Protein AF-A0AAW2IIY5-F1 (afdb_monomer)

Mean predicted aligned error: 4.54 Å

InterPro domains:
  IPR003511 HORMA domain [PS50815] (1-53)
  IPR036570 HORMA domain superfamily [G3DSA:3.30.900.10] (7-53)
  IPR036570 HORMA domain superfamily [SSF56019] (7-52)
  IPR045091 Mad2-like [PTHR11842] (10-53)

Nearest PDB structures (foldseek):
  5khu-assembly1_T  TM=7.624E-01  e=5.736E-04  Homo sapiens
  6kto-assembly1_B  TM=9.263E-01  e=5.555E-03  Homo sapiens
  6bi7-assembly1_A  TM=8.800E-01  e=5.555E-03  Homo sapiens
  3abd-assembly1_A  TM=8.791E-01  e=6.919E-03  Homo sapiens
  6wwa-assembly1_B  TM=9.035E-01  e=8.620E-03  Homo sapiens

Organism: Sesamum radiatum (NCBI:txid300843)

Structure (mmCIF, N/CA/C/O backbone):
data_AF-A0AAW2IIY5-F1
#
_entry.id   AF-A0AAW2IIY5-F1
#
loop_
_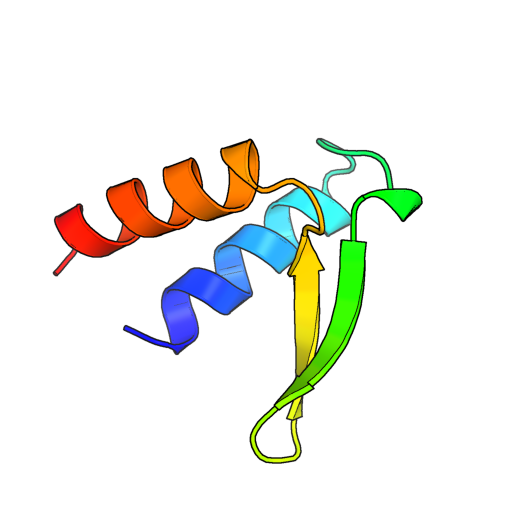atom_site.group_PDB
_atom_site.id
_atom_site.type_symbol
_atom_site.label_atom_id
_atom_site.label_alt_id
_atom_site.label_comp_id
_atom_site.label_asym_id
_atom_site.label_entity_id
_atom_site.label_seq_id
_atom_site.pdbx_PDB_ins_code
_atom_site.Cartn_x
_atom_site.Cartn_y
_atom_site.Cartn_z
_atom_site.occupancy
_atom_site.B_iso_or_equiv
_atom_site.auth_seq_id
_atom_site.auth_comp_id
_atom_site.auth_asym_id
_atom_site.auth_atom_id
_atom_site.pdbx_PDB_model_num
ATOM 1 N N . MET A 1 1 ? -6.836 12.779 9.086 1.00 57.53 1 MET A N 1
ATOM 2 C CA . MET A 1 1 ? -5.835 11.856 8.488 1.00 57.53 1 MET A CA 1
ATOM 3 C C . MET A 1 1 ? -6.385 10.537 7.894 1.00 57.53 1 MET A C 1
ATOM 5 O O . MET A 1 1 ? -5.781 9.998 6.974 1.00 57.53 1 MET A O 1
ATOM 9 N N . LEU A 1 2 ? -7.519 9.976 8.355 1.00 56.41 2 LEU A N 1
ATOM 10 C CA . LEU A 1 2 ? -8.111 8.744 7.774 1.00 56.41 2 LEU A CA 1
ATOM 11 C C . LEU A 1 2 ? -8.911 8.964 6.473 1.00 56.41 2 LEU A C 1
ATOM 13 O O . LEU A 1 2 ? -9.055 8.029 5.694 1.00 56.41 2 LEU A O 1
ATOM 17 N N . ILE A 1 3 ? -9.421 10.174 6.229 1.00 60.06 3 ILE A N 1
ATOM 18 C CA . ILE A 1 3 ? -10.272 10.485 5.064 1.00 60.06 3 ILE A CA 1
ATOM 19 C C . ILE A 1 3 ? -9.432 10.691 3.791 1.00 60.06 3 ILE A C 1
ATOM 21 O O . ILE A 1 3 ? -9.761 10.121 2.756 1.00 60.06 3 ILE A O 1
ATOM 25 N N . GLY A 1 4 ? -8.299 11.401 3.880 1.00 65.25 4 GLY A N 1
ATOM 26 C CA . GLY A 1 4 ? -7.425 11.660 2.723 1.00 65.25 4 GLY A CA 1
ATOM 27 C C . GLY A 1 4 ? -6.865 10.388 2.076 1.00 65.25 4 GLY A C 1
ATOM 28 O O . GLY A 1 4 ? -6.864 10.259 0.857 1.00 65.25 4 GLY A O 1
ATOM 29 N N . ARG A 1 5 ? -6.499 9.383 2.884 1.00 65.44 5 ARG A N 1
ATOM 30 C CA . ARG A 1 5 ? -5.980 8.101 2.374 1.00 65.44 5 ARG A CA 1
ATOM 31 C C . ARG A 1 5 ? -7.022 7.291 1.594 1.00 65.44 5 ARG A C 1
ATOM 33 O O . ARG A 1 5 ? -6.682 6.676 0.590 1.00 65.44 5 ARG A O 1
ATOM 40 N N . LYS A 1 6 ? -8.295 7.328 2.009 1.00 68.75 6 LYS A N 1
ATOM 41 C CA . LYS A 1 6 ? -9.398 6.665 1.280 1.00 68.75 6 LYS A CA 1
ATOM 42 C C . LYS A 1 6 ? -9.603 7.271 -0.107 1.00 68.75 6 LYS A C 1
ATOM 44 O O . LYS A 1 6 ? -9.908 6.556 -1.062 1.00 68.75 6 LYS A O 1
ATOM 49 N N . PHE A 1 7 ? -9.448 8.590 -0.197 1.00 79.44 7 PHE A N 1
ATOM 50 C CA . PHE A 1 7 ? -9.653 9.329 -1.432 1.00 79.44 7 PHE A CA 1
ATOM 51 C C . PHE A 1 7 ? -8.590 8.976 -2.478 1.00 79.44 7 PHE A C 1
ATOM 53 O O . PHE A 1 7 ? 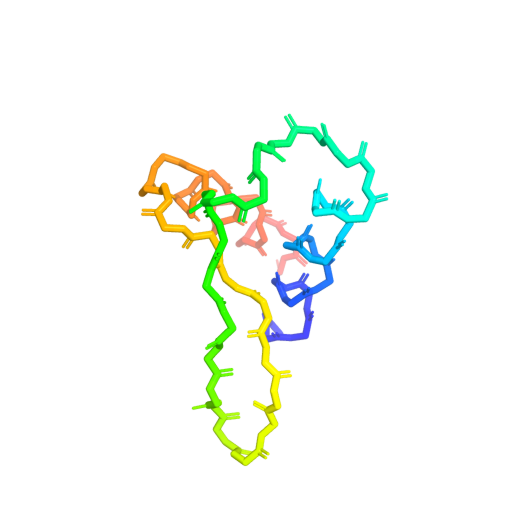-8.943 8.638 -3.605 1.00 79.44 7 PHE A O 1
ATOM 60 N N . CYS A 1 8 ? -7.311 8.927 -2.089 1.00 85.00 8 CYS A N 1
ATOM 61 C CA . CYS A 1 8 ? -6.227 8.572 -3.008 1.00 85.00 8 CYS A CA 1
ATOM 62 C C . CYS A 1 8 ? -6.402 7.182 -3.635 1.00 85.00 8 CYS A C 1
ATOM 64 O O . CYS A 1 8 ? -6.315 7.062 -4.854 1.00 85.00 8 CYS A O 1
ATOM 66 N N . PHE A 1 9 ? -6.711 6.143 -2.848 1.00 87.88 9 PHE A N 1
ATOM 67 C CA . PHE A 1 9 ? -6.908 4.797 -3.409 1.00 87.88 9 PHE A CA 1
ATOM 68 C C . PHE A 1 9 ? -8.101 4.728 -4.367 1.00 87.88 9 PHE A C 1
ATOM 70 O O . PHE A 1 9 ? -8.026 4.064 -5.397 1.00 87.88 9 PHE A O 1
ATOM 77 N N . SER A 1 10 ? -9.173 5.464 -4.069 1.00 88.06 10 SER A N 1
ATOM 78 C CA . SER A 1 10 ? -10.344 5.528 -4.947 1.00 88.06 10 SER A CA 1
ATOM 79 C C . SER A 1 10 ? -10.026 6.225 -6.275 1.00 88.06 10 SER A C 1
ATOM 81 O O . SER A 1 10 ? -10.532 5.805 -7.311 1.00 88.06 10 SER A O 1
ATOM 83 N N . ILE A 1 11 ? -9.178 7.261 -6.283 1.00 90.56 11 ILE A N 1
ATOM 84 C CA . ILE A 1 11 ? -8.762 7.933 -7.526 1.00 90.56 11 ILE A CA 1
ATOM 85 C C . ILE A 1 11 ? -7.914 7.004 -8.393 1.00 90.56 11 ILE A C 1
ATOM 87 O O . ILE A 1 11 ? -8.171 6.903 -9.589 1.00 90.56 11 ILE A O 1
ATOM 91 N N . LEU A 1 12 ? -6.925 6.328 -7.801 1.00 91.31 12 LEU A N 1
ATOM 92 C CA . LEU A 1 12 ? -6.030 5.430 -8.538 1.00 91.31 12 LEU A CA 1
ATOM 93 C C . LEU A 1 12 ? -6.807 4.317 -9.251 1.00 91.31 12 LEU A C 1
ATOM 95 O O . LEU A 1 12 ? -6.532 4.033 -10.414 1.00 91.31 12 LEU A O 1
ATOM 99 N N . TYR A 1 13 ? -7.812 3.759 -8.574 1.00 90.88 13 TYR A N 1
ATOM 100 C CA . TYR A 1 13 ? -8.695 2.737 -9.128 1.00 90.88 13 TYR A CA 1
ATOM 101 C C . TYR A 1 13 ? -9.617 3.278 -10.224 1.00 90.88 13 TYR A C 1
ATOM 103 O O . TYR A 1 13 ? -9.599 2.776 -11.340 1.00 90.88 13 TYR A O 1
ATOM 111 N N . ASN A 1 14 ? -10.369 4.357 -9.962 1.00 90.94 14 ASN A N 1
ATOM 112 C CA . ASN A 1 14 ? -11.310 4.908 -10.951 1.00 90.94 14 ASN A CA 1
ATOM 113 C C . ASN A 1 14 ? -10.619 5.480 -12.202 1.00 90.94 14 ASN A C 1
ATOM 115 O O . ASN A 1 14 ? -11.273 5.703 -13.217 1.00 90.94 14 ASN A O 1
ATOM 119 N N . ARG A 1 15 ? -9.314 5.771 -12.128 1.00 94.50 15 ARG A N 1
ATOM 120 C CA . ARG A 1 15 ? -8.509 6.245 -13.262 1.00 94.50 15 ARG A CA 1
ATOM 121 C C . ARG A 1 15 ? -7.715 5.136 -13.950 1.00 94.50 15 ARG A C 1
ATOM 123 O O . ARG A 1 15 ? -7.018 5.444 -14.909 1.00 94.50 15 ARG A O 1
ATOM 130 N N . GLY A 1 16 ? -7.801 3.891 -13.475 1.00 91.00 16 GLY A N 1
ATOM 131 C CA . GLY A 1 16 ? -7.100 2.751 -14.071 1.00 91.00 16 GLY A CA 1
ATOM 132 C C . GLY A 1 16 ? -5.575 2.892 -14.074 1.00 91.00 16 GLY A C 1
ATOM 133 O O . GLY A 1 16 ? -4.916 2.346 -14.949 1.00 91.00 16 GLY A O 1
ATOM 134 N N . VAL A 1 17 ? -5.003 3.652 -13.129 1.00 92.62 17 VAL A N 1
ATOM 135 C CA . VAL A 1 17 ? -3.540 3.846 -13.036 1.00 92.62 17 VAL A CA 1
ATOM 136 C C . VAL A 1 17 ? -2.851 2.557 -12.580 1.00 92.62 17 VAL A C 1
ATOM 138 O O . VAL A 1 17 ? -1.707 2.303 -12.942 1.00 92.62 17 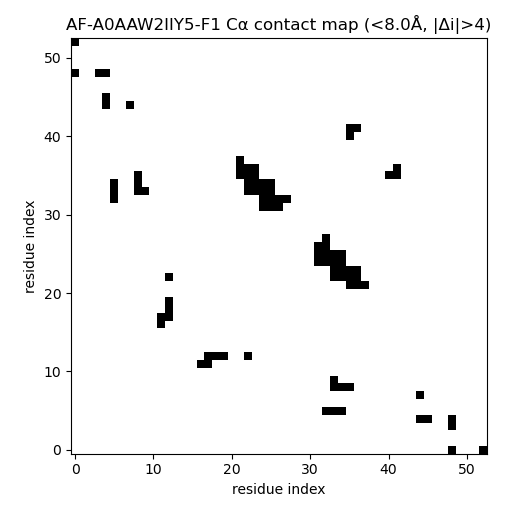VAL A O 1
ATOM 141 N N . TYR A 1 18 ? -3.563 1.749 -11.794 1.00 90.44 18 TYR A N 1
ATOM 142 C CA . TYR A 1 18 ? -3.143 0.424 -11.353 1.00 90.44 18 TYR A CA 1
ATOM 143 C C . TYR A 1 18 ? -4.215 -0.608 -11.718 1.00 90.44 18 TYR A C 1
ATOM 145 O O . TYR A 1 18 ? -5.395 -0.243 -11.773 1.00 90.44 18 TYR A O 1
ATOM 153 N N . PRO A 1 19 ? -3.824 -1.879 -11.924 1.00 91.00 19 PRO A N 1
ATOM 154 C CA . PRO A 1 19 ? -4.757 -2.955 -12.227 1.00 91.00 19 PRO A CA 1
ATOM 155 C C . PRO A 1 19 ? -5.824 -3.095 -11.143 1.00 91.00 19 PRO A C 1
ATOM 157 O O . PRO A 1 19 ? -5.548 -2.881 -9.958 1.00 91.00 19 PRO A O 1
ATOM 160 N N . GLU A 1 20 ? -7.036 -3.493 -11.521 1.00 88.38 20 GLU A N 1
ATOM 161 C CA . GLU A 1 20 ? -8.129 -3.660 -10.561 1.00 88.38 20 GLU A CA 1
ATOM 162 C C . GLU A 1 20 ? -7.819 -4.738 -9.517 1.00 88.38 20 GLU A C 1
ATOM 164 O O . GLU A 1 20 ? -8.128 -4.562 -8.339 1.00 88.38 20 GLU A O 1
ATOM 169 N N . GLU A 1 21 ? -7.138 -5.812 -9.925 1.00 90.44 21 GLU A N 1
ATOM 170 C CA . GLU A 1 21 ? -6.695 -6.904 -9.059 1.00 90.44 21 GLU A CA 1
ATOM 171 C C . GLU A 1 21 ? -5.688 -6.461 -7.994 1.00 90.44 21 GLU A C 1
ATOM 173 O O . GLU A 1 21 ? -5.545 -7.117 -6.967 1.00 90.44 21 GLU A O 1
ATOM 178 N N . SER A 1 22 ? -5.026 -5.315 -8.190 1.00 91.94 22 SER A N 1
ATOM 179 C CA . SER A 1 22 ? -4.141 -4.728 -7.183 1.00 91.94 22 SER A CA 1
ATOM 180 C C . SER A 1 22 ? -4.909 -4.051 -6.046 1.00 91.94 22 SER A C 1
ATOM 182 O O . SER A 1 22 ? -4.284 -3.495 -5.141 1.00 91.94 22 SER A O 1
ATOM 184 N N . PHE A 1 23 ? -6.247 -4.066 -6.062 1.00 92.31 23 PHE A N 1
ATOM 185 C CA . PHE A 1 23 ? -7.093 -3.488 -5.025 1.00 92.31 23 PHE A CA 1
ATOM 186 C C . PHE A 1 23 ? -8.030 -4.516 -4.394 1.00 92.31 23 PHE A C 1
ATOM 188 O O . PHE A 1 23 ? -8.682 -5.318 -5.052 1.00 92.31 23 PHE A O 1
ATOM 195 N N . ALA A 1 24 ? -8.178 -4.408 -3.077 1.00 92.75 24 ALA A N 1
ATOM 196 C CA . ALA A 1 24 ? -9.145 -5.152 -2.295 1.00 92.75 24 ALA A CA 1
ATOM 197 C C . ALA A 1 24 ? -10.211 -4.214 -1.722 1.00 92.75 24 ALA A C 1
ATOM 199 O O . ALA A 1 24 ? -9.917 -3.150 -1.162 1.00 92.75 24 ALA A O 1
ATOM 200 N N . ARG A 1 25 ? -11.471 -4.650 -1.804 1.00 90.62 25 ARG A N 1
ATOM 201 C CA . ARG A 1 25 ? -12.574 -4.042 -1.057 1.00 90.62 25 ARG A CA 1
ATOM 202 C C . ARG A 1 25 ? -12.571 -4.607 0.355 1.00 90.62 25 ARG A C 1
ATOM 204 O O . ARG A 1 25 ? -12.788 -5.798 0.551 1.00 90.62 25 ARG A O 1
ATOM 211 N N . VAL A 1 26 ? -12.352 -3.755 1.345 1.00 90.06 26 VAL A N 1
ATOM 212 C CA . VAL A 1 26 ? -12.369 -4.142 2.758 1.00 90.06 26 VAL A CA 1
ATOM 213 C C . VAL A 1 26 ? -13.415 -3.342 3.514 1.00 90.06 26 VAL A C 1
ATOM 215 O O . VAL A 1 26 ? -13.697 -2.190 3.187 1.00 90.06 26 VAL A O 1
ATOM 218 N N . LYS A 1 27 ? -13.979 -3.933 4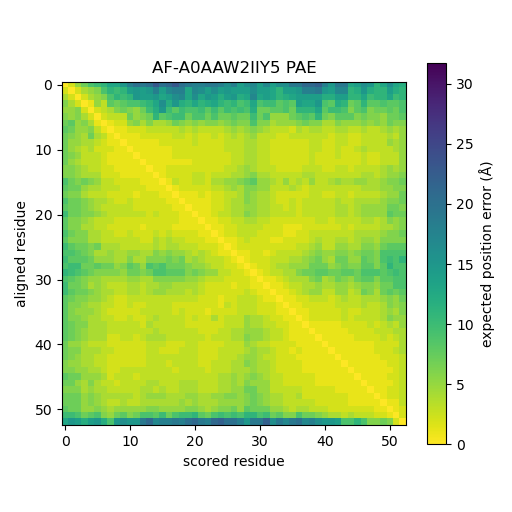.565 1.00 87.06 27 LYS A N 1
ATOM 219 C CA . LYS A 1 27 ? -14.886 -3.231 5.472 1.00 87.06 27 LYS A CA 1
ATOM 220 C C . LYS A 1 27 ? -14.102 -2.799 6.705 1.00 87.06 27 LYS A C 1
ATOM 222 O O . LYS A 1 27 ? -13.622 -3.637 7.461 1.00 87.06 27 LYS A O 1
ATOM 227 N N . LYS A 1 28 ? -13.957 -1.493 6.913 1.00 82.62 28 LYS A N 1
ATOM 228 C CA . LYS A 1 28 ? -13.313 -0.931 8.111 1.00 82.62 28 LYS A CA 1
ATOM 229 C C . LYS A 1 28 ? -14.259 0.071 8.762 1.00 82.62 28 LYS A C 1
ATOM 231 O O . LYS A 1 28 ? -14.816 0.929 8.082 1.00 82.62 28 LYS A O 1
ATOM 236 N N . TYR A 1 29 ? -14.452 -0.046 10.075 1.00 85.44 29 TYR A N 1
ATOM 237 C CA . TYR A 1 29 ? -15.379 0.805 10.838 1.00 85.44 29 TYR A CA 1
ATOM 238 C C . TYR A 1 29 ? -16.800 0.834 10.239 1.00 85.44 29 TYR A C 1
ATOM 240 O O . TYR A 1 29 ? -17.422 1.884 10.135 1.00 85.44 29 TYR A O 1
ATOM 248 N N . GLY A 1 30 ? -17.280 -0.311 9.744 1.00 85.44 30 GLY A N 1
ATOM 249 C CA . GLY A 1 30 ? -18.594 -0.425 9.100 1.00 85.44 30 GLY A CA 1
ATOM 250 C C . GLY A 1 30 ? -18.679 0.090 7.656 1.00 85.44 30 GLY A C 1
ATOM 251 O O . GLY A 1 30 ? -19.655 -0.224 6.980 1.00 85.44 30 GLY A O 1
ATOM 252 N N . LEU A 1 31 ? -17.661 0.790 7.147 1.00 86.12 31 LEU A N 1
ATOM 253 C CA . LEU A 1 31 ? -17.663 1.396 5.812 1.00 86.12 31 LEU A CA 1
ATOM 254 C C . LEU A 1 31 ? -16.904 0.533 4.788 1.00 86.12 31 LEU A C 1
ATOM 256 O O . LEU A 1 31 ? -15.803 0.063 5.103 1.00 86.12 31 LEU A O 1
ATOM 260 N N . PRO A 1 32 ? -17.433 0.354 3.561 1.00 84.38 32 PRO A N 1
ATOM 261 C CA . PRO A 1 32 ? -16.672 -0.231 2.465 1.00 84.38 32 PRO A CA 1
ATOM 262 C C . PRO A 1 32 ? -15.548 0.726 2.052 1.00 84.38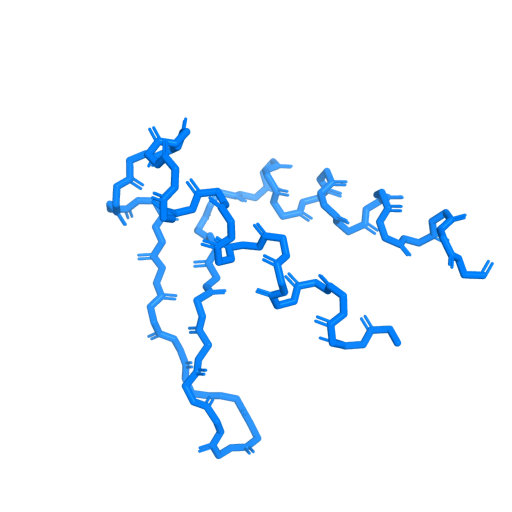 32 PRO A C 1
ATOM 264 O O . PRO A 1 32 ? -15.752 1.930 1.901 1.00 84.38 32 PRO A O 1
ATOM 267 N N . MET A 1 33 ? -14.342 0.196 1.894 1.00 88.25 33 MET A N 1
ATOM 268 C CA . MET A 1 33 ? -13.161 0.941 1.473 1.00 88.25 33 MET A CA 1
ATOM 269 C C . MET A 1 33 ? -12.399 0.171 0.414 1.00 88.25 33 MET A C 1
ATOM 271 O O . MET A 1 33 ? -12.312 -1.053 0.470 1.00 88.25 33 MET A O 1
ATOM 275 N N . LEU A 1 34 ? -11.790 0.919 -0.498 1.00 89.31 34 LEU A N 1
ATOM 276 C CA 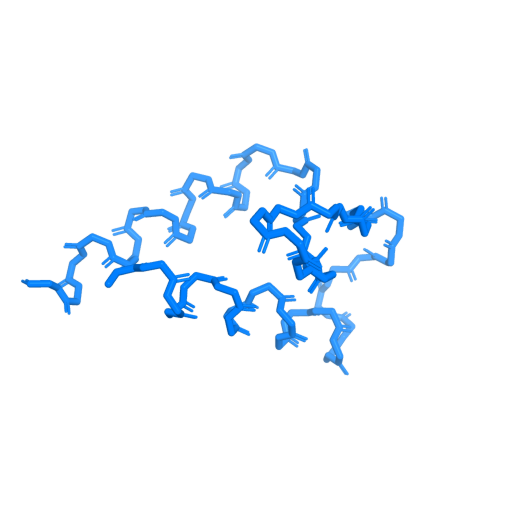. LEU A 1 34 ? -1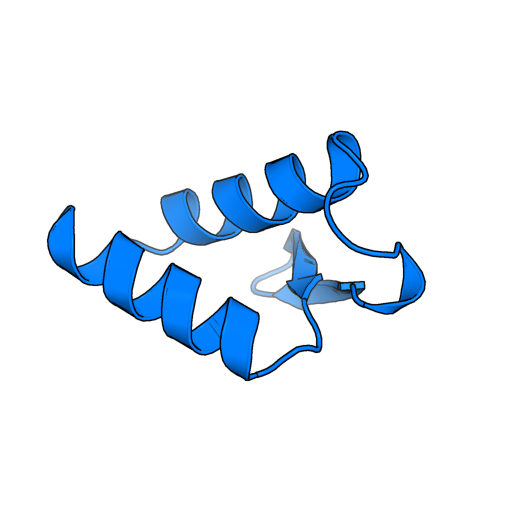0.829 0.392 -1.444 1.00 89.31 34 LEU A CA 1
ATOM 277 C C . LEU A 1 34 ? -9.416 0.586 -0.886 1.00 89.31 34 LEU A C 1
ATOM 279 O O . LEU A 1 34 ? -9.052 1.692 -0.479 1.00 89.31 34 LEU A O 1
ATOM 283 N N . LEU A 1 35 ? -8.633 -0.484 -0.844 1.00 89.81 35 LEU A N 1
ATOM 284 C CA . LEU A 1 35 ? -7.237 -0.468 -0.422 1.00 89.81 35 LEU A CA 1
ATOM 285 C C . LEU A 1 35 ? -6.414 -1.231 -1.447 1.00 89.81 35 LEU A C 1
ATOM 287 O O . LEU A 1 35 ? -6.804 -2.317 -1.859 1.00 89.81 35 LEU A O 1
ATOM 291 N N . THR A 1 36 ? -5.275 -0.675 -1.845 1.00 91.62 36 THR A N 1
ATOM 292 C CA . THR A 1 36 ? -4.324 -1.425 -2.670 1.00 91.62 36 THR A CA 1
ATOM 293 C C . THR A 1 36 ? -3.727 -2.587 -1.867 1.00 91.62 36 THR A C 1
ATOM 295 O O . THR A 1 36 ? -3.651 -2.514 -0.639 1.00 91.62 36 THR A O 1
ATOM 298 N N . GLN A 1 37 ? -3.344 -3.668 -2.537 1.00 91.56 37 GLN A N 1
ATOM 299 C CA . GLN A 1 37 ? -2.585 -4.787 -1.978 1.00 91.56 37 GLN A CA 1
ATOM 300 C C . GLN A 1 37 ? -1.072 -4.604 -2.166 1.00 91.56 37 GLN A C 1
ATOM 302 O O . GLN A 1 37 ? -0.302 -5.296 -1.511 1.00 91.56 37 GLN A O 1
ATOM 307 N N . ASP A 1 38 ? -0.659 -3.637 -2.988 1.00 91.38 38 ASP A N 1
ATOM 308 C CA . ASP A 1 38 ? 0.741 -3.307 -3.230 1.00 91.38 38 ASP A CA 1
ATOM 309 C C . ASP A 1 38 ? 1.329 -2.514 -2.047 1.00 91.38 38 ASP A C 1
ATOM 311 O O . ASP A 1 38 ? 0.891 -1.404 -1.718 1.00 91.38 38 ASP A O 1
ATOM 315 N N . GLU A 1 39 ? 2.323 -3.095 -1.377 1.00 91.31 39 GLU A N 1
ATOM 316 C CA . GLU A 1 39 ? 2.977 -2.491 -0.209 1.00 91.31 39 GLU A CA 1
ATOM 317 C C . GLU A 1 39 ? 3.795 -1.235 -0.561 1.00 91.31 39 GLU A C 1
ATOM 319 O O . GLU A 1 39 ? 3.903 -0.316 0.259 1.00 91.31 39 GLU A O 1
ATOM 324 N N . GLY A 1 40 ? 4.324 -1.147 -1.785 1.00 91.81 40 GLY A N 1
ATOM 325 C CA . GLY A 1 40 ? 5.031 0.031 -2.284 1.00 91.81 40 GLY A CA 1
ATOM 326 C C . GLY A 1 40 ? 4.083 1.215 -2.449 1.00 91.81 40 GLY A C 1
ATOM 327 O O . GLY A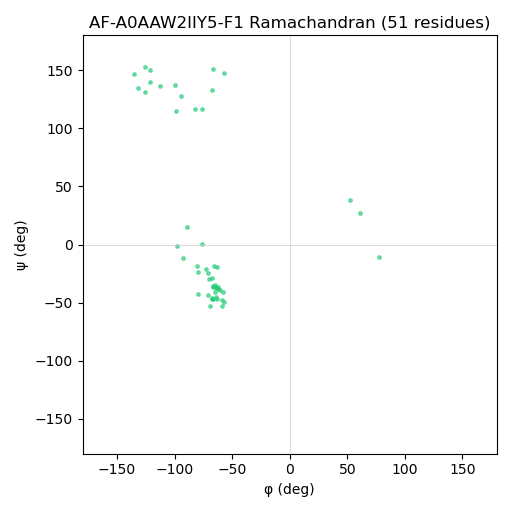 1 40 ? 4.346 2.304 -1.930 1.00 91.81 40 GLY A O 1
ATOM 328 N N . VAL A 1 41 ? 2.923 0.987 -3.071 1.00 90.56 41 VAL A N 1
ATOM 329 C CA . VAL A 1 41 ? 1.879 2.011 -3.230 1.00 90.56 41 VAL A CA 1
ATOM 330 C C . VAL A 1 41 ? 1.310 2.429 -1.872 1.00 90.56 41 VAL A C 1
ATOM 332 O O . VAL A 1 41 ? 1.125 3.625 -1.628 1.00 90.56 41 VAL A O 1
ATOM 335 N N . LYS A 1 42 ? 1.078 1.485 -0.946 1.00 89.94 42 LYS A N 1
ATOM 336 C CA . LYS A 1 42 ? 0.665 1.819 0.432 1.00 89.94 42 LYS A CA 1
ATOM 337 C C . LYS A 1 42 ? 1.669 2.738 1.113 1.00 89.94 42 LYS A C 1
ATOM 339 O O . LYS A 1 42 ? 1.264 3.753 1.682 1.00 89.94 42 LYS A O 1
ATOM 344 N N . SER A 1 43 ? 2.950 2.383 1.059 1.00 92.06 43 SER A N 1
ATOM 345 C CA . SER A 1 43 ? 4.024 3.133 1.713 1.00 92.06 43 SER A CA 1
ATOM 346 C C . SER A 1 43 ? 4.160 4.530 1.120 1.00 92.06 43 SER A C 1
ATOM 348 O O . SER A 1 43 ? 4.197 5.511 1.860 1.00 92.06 43 SER A O 1
ATOM 350 N N . PHE A 1 44 ? 4.127 4.643 -0.210 1.00 91.38 44 PHE A N 1
ATOM 351 C CA . PHE A 1 44 ? 4.166 5.924 -0.908 1.00 91.38 44 PHE A CA 1
ATOM 352 C C . PHE A 1 44 ? 3.004 6.838 -0.504 1.00 91.38 44 PHE A C 1
ATOM 354 O O . PHE A 1 44 ? 3.229 7.963 -0.058 1.00 91.38 44 PHE A O 1
ATOM 361 N N . ILE A 1 45 ? 1.760 6.349 -0.588 1.00 89.75 45 ILE A N 1
ATOM 362 C CA . ILE A 1 45 ? 0.576 7.136 -0.213 1.00 89.75 45 ILE A CA 1
ATOM 363 C C . ILE A 1 45 ? 0.615 7.504 1.272 1.00 89.75 45 ILE A C 1
ATOM 365 O O . ILE A 1 45 ? 0.240 8.623 1.627 1.00 89.75 45 ILE A O 1
ATOM 369 N N . SER A 1 46 ? 1.079 6.602 2.143 1.00 88.56 46 SER A N 1
ATOM 370 C CA . SER A 1 46 ? 1.223 6.873 3.577 1.00 88.56 46 SER A CA 1
ATOM 371 C C . SER A 1 46 ? 2.236 7.988 3.848 1.00 88.56 46 SER A C 1
ATOM 373 O O . SER A 1 46 ? 1.908 8.927 4.571 1.00 88.56 46 SER A O 1
ATOM 375 N N . ASN A 1 47 ? 3.413 7.934 3.219 1.00 90.81 47 ASN A N 1
ATOM 376 C CA . ASN A 1 47 ? 4.448 8.967 3.330 1.00 90.81 47 ASN A CA 1
ATOM 377 C C . ASN A 1 47 ? 4.002 10.308 2.734 1.00 90.81 47 ASN A C 1
ATOM 379 O O . ASN A 1 47 ? 4.362 11.371 3.232 1.00 90.81 47 ASN A O 1
ATOM 383 N N . LEU A 1 48 ? 3.217 10.285 1.656 1.00 89.25 48 LEU A N 1
ATOM 384 C CA . LEU A 1 48 ? 2.683 11.497 1.041 1.00 89.25 48 LEU A CA 1
ATOM 385 C C . LEU A 1 48 ? 1.606 12.139 1.925 1.00 89.25 48 LEU A C 1
ATOM 387 O O . LEU A 1 48 ? 1.618 13.346 2.147 1.00 89.25 48 LEU A O 1
ATOM 391 N N . THR A 1 49 ? 0.696 11.342 2.493 1.00 85.56 49 THR A N 1
ATOM 392 C CA . THR A 1 49 ? -0.339 11.873 3.398 1.00 85.56 49 THR A CA 1
ATOM 393 C C . THR A 1 49 ? 0.189 12.300 4.764 1.00 85.56 49 THR A C 1
ATOM 395 O O . THR A 1 49 ? -0.473 13.112 5.406 1.00 85.56 49 THR A O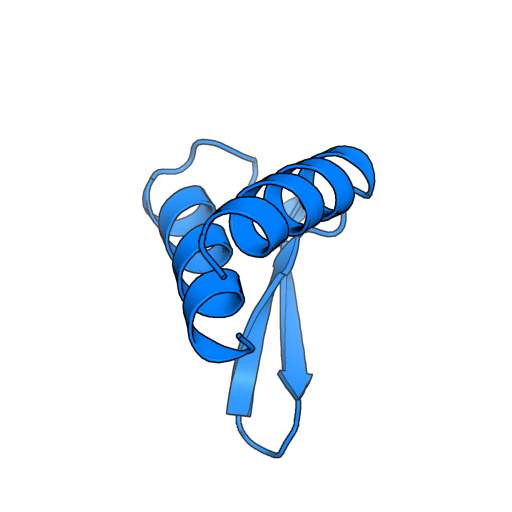 1
ATOM 398 N N . SER A 1 50 ? 1.351 11.817 5.216 1.00 88.12 50 SER A N 1
ATOM 399 C CA . SER A 1 50 ? 1.987 12.332 6.436 1.00 88.12 50 SER A CA 1
ATOM 400 C C . SER A 1 50 ? 2.568 13.735 6.275 1.00 88.12 50 SER A C 1
ATOM 402 O O . SER A 1 50 ? 2.682 14.439 7.267 1.00 88.12 50 SER A O 1
ATOM 404 N N . GLN A 1 51 ? 2.905 14.151 5.051 1.00 86.69 51 GLN A N 1
ATOM 405 C CA . GLN A 1 51 ? 3.442 15.490 4.759 1.00 86.69 51 GLN A CA 1
ATOM 406 C C . GLN A 1 51 ? 2.361 16.577 4.671 1.00 86.69 51 GLN A C 1
ATOM 408 O O . GLN A 1 51 ? 2.670 17.759 4.747 1.00 86.69 51 GLN A O 1
ATOM 413 N N . LEU A 1 52 ? 1.098 16.190 4.486 1.00 82.00 52 LEU A N 1
ATOM 414 C CA . LEU A 1 52 ? -0.050 17.102 4.380 1.00 82.00 52 LEU A CA 1
ATOM 415 C C . LEU A 1 52 ? -0.687 17.410 5.747 1.00 82.00 52 LEU A C 1
ATOM 417 O O . LEU A 1 52 ? -1.845 17.830 5.802 1.00 82.00 52 LEU A O 1
ATOM 421 N N . SER A 1 53 ? 0.024 17.102 6.834 1.00 58.75 53 SER A N 1
ATOM 422 C CA . SER A 1 53 ? -0.489 17.107 8.201 1.00 58.75 53 SER A CA 1
ATOM 423 C C . SER A 1 53 ? 0.137 18.186 9.063 1.00 58.75 53 SER A C 1
ATOM 425 O O . SER A 1 53 ? 1.298 18.559 8.803 1.00 58.75 53 SER A O 1
#

Foldseek 3Di:
DVPQLQVVQVVCCVVVVDPPVQWDFDQDPNDTGIDGVDPVVVVVSVVVVVVVD

Solvent-accessible surface area (backbone atoms only — not comparable to full-atom values): 3276 Å² total; per-residue (Å²): 122,76,64,64,59,49,52,54,41,47,50,40,53,80,65,60,77,47,63,71,86,45,44,44,83,42,76,55,96,89,39,84,42,56,40,66,70,47,67,66,61,51,50,50,54,51,58,55,57,60,70,77,106

Secondary structure (DSSP, 8-state):
-HHHHHHHHHHHHHTTSS-GGGEEEEEETTEEEEEES-HHHHHHHHHHHHHT-

Sequence (53 aa):
MLIGRKFCFSILYNRGVYPEESFARVKKYGLPMLLTQDEGVKSFISNLTSQLS

pLDDT: mean 85.53, std 9.84, range [56.41, 94.5]

Radius of gyration: 10.81 Å; Cα contacts (8 Å, |Δi|>4): 45; chains: 1; bounding box: 24×24×25 Å